Protein AF-A0A3S1CYQ1-F1 (afdb_monomer_lite)

Structure (mmCIF, N/CA/C/O backbone):
data_AF-A0A3S1CYQ1-F1
#
_entry.id   AF-A0A3S1CYQ1-F1
#
loop_
_atom_site.group_PDB
_atom_site.id
_atom_site.type_symbol
_atom_site.label_atom_id
_atom_site.label_alt_id
_atom_site.label_comp_id
_atom_site.label_asym_id
_atom_site.label_entity_id
_atom_site.label_seq_id
_atom_site.pdbx_PDB_ins_code
_atom_site.Cartn_x
_atom_site.Cartn_y
_atom_site.Cartn_z
_atom_site.occupancy
_atom_site.B_iso_or_equiv
_atom_site.auth_seq_id
_atom_site.auth_comp_id
_atom_site.auth_asym_id
_atom_site.auth_atom_id
_atom_site.pdbx_PDB_model_num
ATOM 1 N N . MET A 1 1 ? 22.800 6.037 -14.193 1.00 47.75 1 MET A N 1
ATOM 2 C CA . MET A 1 1 ? 22.039 6.746 -13.148 1.00 47.75 1 MET A CA 1
ATOM 3 C C . MET A 1 1 ? 20.587 6.392 -13.404 1.00 47.75 1 MET A C 1
ATOM 5 O O . MET A 1 1 ? 20.158 6.489 -14.543 1.00 47.75 1 MET A O 1
ATOM 9 N N . ASN A 1 2 ? 19.905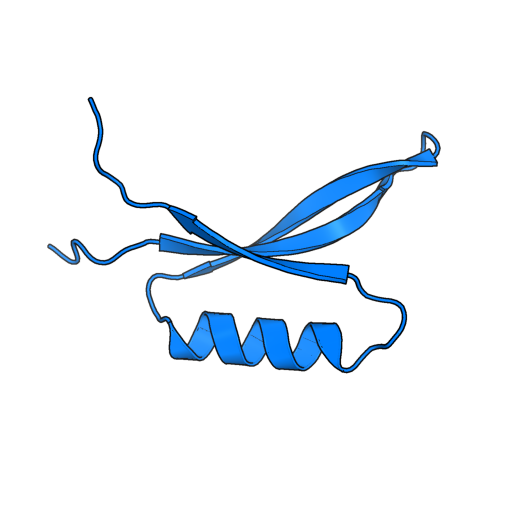 5.776 -12.436 1.00 53.03 2 ASN A N 1
ATOM 10 C CA . ASN A 1 2 ? 18.482 5.464 -12.590 1.00 53.03 2 ASN A CA 1
ATOM 11 C C . ASN A 1 2 ? 17.723 6.726 -12.162 1.00 53.03 2 ASN A C 1
ATOM 13 O O . ASN A 1 2 ? 17.483 6.910 -10.973 1.00 53.03 2 ASN A O 1
ATOM 17 N N . ASP A 1 3 ? 17.445 7.623 -13.103 1.00 66.25 3 ASP A N 1
ATOM 18 C CA . ASP A 1 3 ? 16.733 8.896 -12.891 1.00 66.25 3 ASP A CA 1
ATOM 19 C C . ASP A 1 3 ? 15.205 8.731 -13.021 1.00 66.25 3 ASP A C 1
ATOM 21 O O . ASP A 1 3 ? 14.490 9.648 -13.408 1.00 66.25 3 ASP A O 1
ATOM 25 N N . GLY A 1 4 ? 14.692 7.529 -12.743 1.00 75.06 4 GLY A N 1
ATOM 26 C CA . GLY A 1 4 ? 13.257 7.261 -12.736 1.00 75.06 4 GLY A CA 1
ATOM 27 C C . GLY A 1 4 ? 12.562 7.842 -11.497 1.00 75.06 4 GLY A C 1
ATOM 28 O O . GLY A 1 4 ? 13.212 8.010 -10.454 1.00 75.06 4 GLY A O 1
ATOM 29 N N . PRO A 1 5 ? 11.250 8.124 -11.584 1.00 88.25 5 PRO A N 1
ATOM 30 C CA . PRO A 1 5 ? 10.465 8.560 -10.436 1.00 88.25 5 PRO A CA 1
ATOM 31 C C . PRO A 1 5 ? 10.518 7.523 -9.306 1.00 88.25 5 PRO A C 1
ATOM 33 O O . PRO A 1 5 ? 10.599 6.317 -9.545 1.00 88.25 5 PRO A O 1
ATOM 36 N N . LEU A 1 6 ? 10.480 7.997 -8.060 1.00 91.62 6 LEU A N 1
ATOM 37 C CA . LEU A 1 6 ? 10.342 7.126 -6.897 1.00 91.62 6 LEU A CA 1
ATOM 38 C C . LEU A 1 6 ? 8.855 6.966 -6.578 1.00 91.62 6 LEU A C 1
ATOM 40 O O . LEU A 1 6 ? 8.189 7.937 -6.231 1.00 91.62 6 LEU A O 1
ATOM 44 N N . TYR A 1 7 ? 8.353 5.744 -6.662 1.00 93.94 7 TYR A N 1
ATOM 45 C CA . TYR A 1 7 ? 7.003 5.385 -6.256 1.00 93.94 7 TYR A CA 1
ATOM 46 C C . TYR A 1 7 ? 7.006 4.998 -4.781 1.00 93.94 7 TYR A C 1
ATOM 48 O O . TYR A 1 7 ? 7.718 4.082 -4.366 1.00 93.94 7 TYR A O 1
ATOM 56 N N . VAL A 1 8 ? 6.207 5.696 -3.982 1.00 95.38 8 VAL A N 1
ATOM 57 C CA . VAL A 1 8 ? 6.031 5.425 -2.557 1.00 95.38 8 VAL A CA 1
ATOM 58 C C . VAL A 1 8 ? 4.612 4.933 -2.328 1.00 95.38 8 VAL A C 1
ATOM 60 O O . VAL A 1 8 ? 3.650 5.657 -2.577 1.00 95.38 8 VAL A O 1
ATOM 63 N N . VAL A 1 9 ? 4.471 3.700 -1.856 1.00 95.69 9 VAL A N 1
ATOM 64 C CA . VAL A 1 9 ? 3.177 3.129 -1.480 1.00 95.69 9 VAL A CA 1
ATOM 65 C C . VAL A 1 9 ? 2.963 3.376 0.004 1.00 95.69 9 VAL A C 1
ATOM 67 O O . VAL A 1 9 ? 3.753 2.919 0.834 1.00 95.69 9 VAL A O 1
ATOM 70 N N . SER A 1 10 ? 1.888 4.083 0.333 1.00 96.44 10 SER A N 1
ATOM 71 C CA . SER A 1 10 ? 1.530 4.445 1.702 1.00 96.44 10 SER A CA 1
ATOM 72 C C . SER A 1 10 ? 0.145 3.919 2.055 1.00 96.44 10 SER A C 1
ATOM 74 O O . SER A 1 10 ? -0.759 3.948 1.221 1.00 96.44 10 SER A O 1
ATOM 76 N N . VAL A 1 11 ? -0.049 3.508 3.305 1.00 95.06 11 VAL A N 1
ATOM 77 C CA . VAL A 1 11 ? -1.365 3.163 3.865 1.00 95.06 11 VAL A CA 1
ATOM 78 C C . VAL A 1 11 ? -1.780 4.168 4.922 1.00 95.06 11 VAL A C 1
ATOM 80 O O . VAL A 1 11 ? -0.935 4.754 5.597 1.00 95.06 11 VAL A O 1
ATOM 83 N N . LEU A 1 12 ? -3.082 4.391 5.052 1.00 94.62 12 LEU A N 1
ATOM 84 C CA . LEU A 1 12 ? -3.649 5.178 6.132 1.00 94.62 12 LEU A CA 1
ATOM 85 C C . LEU A 1 12 ? -3.778 4.283 7.358 1.00 94.62 12 LEU A C 1
ATOM 87 O O . LEU A 1 12 ? -4.542 3.321 7.349 1.00 94.62 12 LEU A O 1
ATOM 91 N N . GLU A 1 13 ? -3.070 4.629 8.420 1.00 92.44 13 GLU A N 1
ATOM 92 C CA . GLU A 1 13 ? -3.197 3.963 9.707 1.00 92.44 13 GLU A CA 1
ATOM 93 C C . GLU A 1 13 ? -3.722 4.923 10.770 1.00 92.44 13 GLU A C 1
ATOM 95 O O . GLU A 1 13 ? -3.502 6.138 10.720 1.00 92.44 13 GLU A O 1
ATOM 100 N N . ARG A 1 14 ? -4.440 4.366 11.747 1.00 92.12 14 ARG A N 1
ATOM 101 C CA . ARG A 1 14 ? -4.832 5.091 12.951 1.00 92.12 14 ARG A CA 1
ATOM 102 C C . ARG A 1 14 ? -3.725 4.939 13.989 1.00 92.12 14 ARG A C 1
ATOM 104 O O . ARG A 1 14 ? -3.448 3.836 14.444 1.00 92.12 14 ARG A O 1
ATOM 111 N N . LEU A 1 15 ? -3.128 6.061 14.363 1.00 90.38 15 LEU A N 1
ATOM 112 C CA . LEU A 1 15 ? -2.134 6.152 15.425 1.00 90.38 15 LEU A CA 1
ATOM 113 C C . LEU A 1 15 ? -2.785 5.965 16.803 1.00 90.38 15 LEU A C 1
ATOM 115 O O . LEU A 1 15 ? -3.996 6.137 16.956 1.00 90.38 15 LEU A O 1
ATOM 119 N N . GLU A 1 16 ? -1.965 5.696 17.821 1.00 88.81 16 GLU A N 1
ATOM 120 C CA . GLU A 1 16 ? -2.410 5.503 19.213 1.00 88.81 16 GLU A CA 1
ATOM 121 C C . GLU A 1 16 ? -3.191 6.708 19.774 1.00 88.81 16 GLU A C 1
ATOM 123 O O . GLU A 1 16 ? -4.122 6.534 20.551 1.00 88.81 16 GLU A O 1
ATOM 128 N N . ASP A 1 17 ? -2.889 7.926 19.307 1.00 90.25 17 ASP A N 1
ATOM 129 C CA . ASP A 1 17 ? -3.602 9.169 19.662 1.00 90.25 17 ASP A CA 1
ATOM 130 C C . ASP A 1 17 ? -4.954 9.330 18.922 1.00 90.25 17 ASP A C 1
ATOM 132 O O . ASP A 1 17 ? -5.594 10.376 18.977 1.00 90.25 17 ASP A O 1
ATOM 136 N N . GLY A 1 18 ? -5.384 8.325 18.149 1.00 90.62 18 GLY A N 1
ATOM 137 C CA . GLY A 1 18 ? -6.621 8.335 17.357 1.00 90.62 18 GLY A CA 1
ATOM 138 C C . GLY A 1 18 ? -6.536 9.095 16.027 1.00 90.62 18 GLY A C 1
ATOM 139 O O . GLY A 1 18 ? -7.478 9.048 15.229 1.00 90.62 18 GLY A O 1
ATOM 140 N N . ARG A 1 19 ? -5.412 9.767 15.750 1.00 93.00 19 ARG A N 1
ATOM 141 C CA . ARG A 1 19 ? -5.166 10.483 14.486 1.00 93.00 19 ARG A CA 1
ATOM 142 C C . ARG A 1 19 ? -4.912 9.512 13.342 1.00 93.00 19 ARG A C 1
ATOM 144 O O . ARG A 1 19 ? -4.309 8.463 13.535 1.00 93.00 19 ARG A O 1
ATOM 151 N N . LEU A 1 20 ? -5.326 9.899 12.142 1.00 93.75 20 LEU A N 1
ATOM 152 C CA . LEU A 1 20 ? -5.016 9.166 10.920 1.00 93.75 20 LEU A CA 1
ATOM 153 C C . LEU A 1 20 ? -3.734 9.726 10.302 1.00 93.75 20 LEU A C 1
ATOM 155 O O . LEU A 1 20 ? -3.613 10.941 10.131 1.00 93.75 20 LEU A O 1
ATOM 159 N N . ALA A 1 21 ? -2.792 8.850 9.969 1.00 93.94 21 ALA A N 1
ATOM 160 C CA . ALA A 1 21 ? -1.538 9.210 9.325 1.00 93.94 21 ALA A CA 1
ATOM 161 C C . ALA A 1 21 ? -1.224 8.248 8.179 1.00 93.94 21 ALA A C 1
ATOM 163 O O . ALA A 1 21 ? -1.546 7.065 8.234 1.00 93.94 21 ALA A O 1
ATOM 164 N N . TRP A 1 22 ? -0.592 8.774 7.134 1.00 93.88 22 TRP A N 1
ATOM 165 C CA . TRP A 1 22 ? -0.082 7.953 6.044 1.00 93.88 22 TRP A CA 1
ATOM 166 C C . TRP A 1 22 ? 1.286 7.401 6.431 1.00 93.88 22 TRP A C 1
ATOM 168 O O . TRP A 1 22 ? 2.208 8.176 6.694 1.00 93.88 22 TRP A O 1
ATOM 178 N N . ARG A 1 23 ? 1.426 6.077 6.440 1.00 92.94 23 ARG A N 1
ATOM 179 C CA . ARG A 1 23 ? 2.705 5.393 6.624 1.00 92.94 23 ARG A CA 1
ATOM 180 C C . ARG A 1 23 ? 3.167 4.790 5.310 1.00 92.94 23 ARG A C 1
ATOM 182 O O . ARG A 1 23 ? 2.446 4.002 4.705 1.00 92.94 23 ARG A O 1
ATOM 189 N N . GLY A 1 24 ? 4.390 5.125 4.909 1.00 93.19 24 GLY A N 1
ATOM 190 C CA . GLY A 1 24 ? 5.057 4.492 3.775 1.00 93.19 24 GLY A CA 1
ATOM 191 C C . GLY A 1 24 ? 5.415 3.040 4.090 1.00 93.19 24 GLY A C 1
ATOM 192 O O . GLY A 1 24 ? 6.065 2.766 5.100 1.00 93.19 24 GLY A O 1
ATOM 193 N N . LEU A 1 25 ? 4.988 2.121 3.228 1.00 93.81 25 LEU A N 1
ATOM 194 C CA . LEU A 1 25 ? 5.299 0.692 3.305 1.00 93.81 25 LEU A CA 1
ATOM 195 C C . LEU A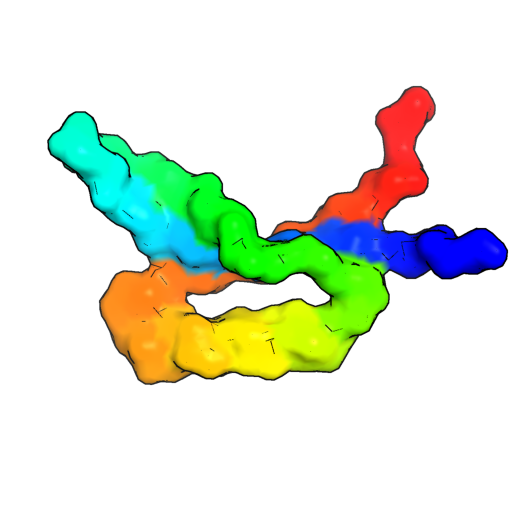 1 25 ? 6.410 0.293 2.337 1.00 93.81 25 LEU A C 1
ATOM 197 O O . LEU A 1 25 ? 7.248 -0.540 2.672 1.00 93.81 25 LEU A O 1
ATOM 201 N N . LEU A 1 26 ? 6.417 0.892 1.148 1.00 93.75 26 LEU A N 1
ATOM 202 C CA . LEU A 1 26 ? 7.368 0.586 0.087 1.00 93.75 26 LEU A CA 1
ATOM 203 C C . LEU A 1 26 ? 7.789 1.871 -0.612 1.00 93.75 26 LEU A C 1
ATOM 205 O O . LEU A 1 26 ? 6.949 2.715 -0.912 1.00 93.75 26 LEU A O 1
ATOM 209 N N . SER A 1 27 ? 9.078 1.969 -0.919 1.00 93.31 27 SER A N 1
ATOM 210 C CA . SER A 1 27 ? 9.646 3.003 -1.778 1.00 93.31 27 SER A CA 1
ATOM 211 C C . SER A 1 27 ? 10.460 2.309 -2.859 1.00 93.31 27 SER A C 1
ATOM 213 O O . SER A 1 27 ? 11.523 1.761 -2.570 1.00 93.31 27 SER A O 1
ATOM 215 N N . THR A 1 28 ? 9.965 2.314 -4.091 1.00 92.62 28 THR A N 1
ATOM 216 C CA . THR A 1 28 ? 10.565 1.588 -5.213 1.00 92.62 28 THR A CA 1
ATOM 217 C C . THR A 1 28 ? 10.613 2.465 -6.458 1.00 92.62 28 THR A C 1
ATOM 219 O O . THR A 1 28 ? 9.846 3.412 -6.604 1.00 92.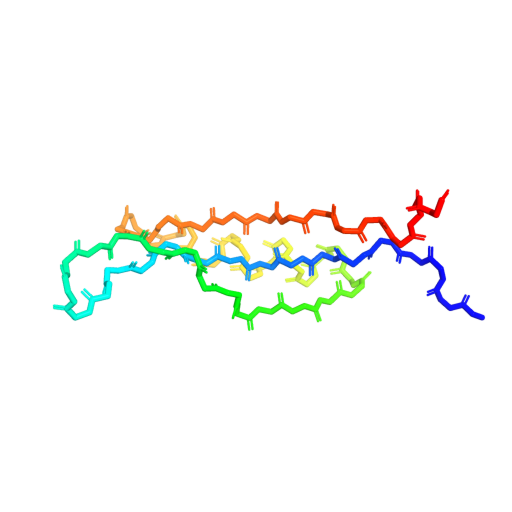62 28 THR A O 1
ATOM 222 N N . ARG A 1 29 ? 11.560 2.196 -7.356 1.00 91.12 29 ARG A N 1
ATOM 223 C CA . ARG A 1 29 ? 11.609 2.844 -8.681 1.00 91.12 29 ARG A CA 1
ATOM 224 C C . ARG A 1 29 ? 10.921 2.002 -9.753 1.00 91.12 29 ARG A C 1
ATOM 226 O O . ARG A 1 29 ? 10.834 2.437 -10.897 1.00 91.12 29 ARG A O 1
ATOM 233 N N . ASP A 1 30 ? 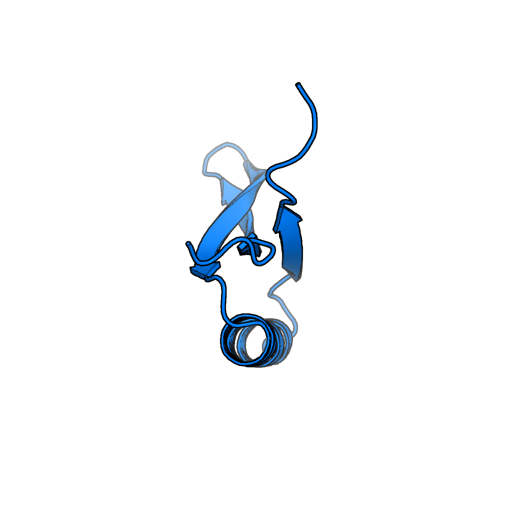10.456 0.816 -9.375 1.00 92.25 30 ASP A N 1
ATOM 234 C CA . ASP A 1 30 ? 9.687 -0.075 -10.225 1.00 92.25 30 ASP A CA 1
ATOM 235 C C . ASP A 1 30 ? 8.190 0.244 -10.085 1.00 92.25 30 ASP A C 1
ATOM 237 O O . ASP A 1 30 ? 7.600 0.131 -9.009 1.00 92.25 30 ASP A O 1
ATOM 241 N N . GLU A 1 31 ? 7.577 0.701 -11.175 1.00 92.44 31 GLU A N 1
ATOM 242 C CA . GLU A 1 31 ? 6.157 1.053 -11.182 1.00 92.44 31 GLU A CA 1
ATOM 243 C C . GLU A 1 31 ? 5.260 -0.182 -10.999 1.00 92.44 31 GLU A C 1
ATOM 245 O O . GLU A 1 31 ? 4.230 -0.099 -10.323 1.00 92.44 31 GLU A O 1
ATOM 250 N N . GLU A 1 32 ? 5.631 -1.323 -11.586 1.00 94.31 32 GLU A N 1
ATOM 251 C CA . GLU A 1 32 ? 4.832 -2.547 -11.513 1.00 94.31 32 GLU A CA 1
ATOM 252 C C . GLU A 1 32 ? 4.836 -3.111 -10.094 1.00 94.31 32 GLU A C 1
ATOM 254 O O . GLU A 1 32 ? 3.785 -3.508 -9.592 1.00 94.31 32 GLU A O 1
ATOM 259 N N . GLU A 1 33 ? 5.977 -3.058 -9.407 1.00 94.44 33 GLU A N 1
ATOM 260 C CA . GLU A 1 33 ? 6.089 -3.455 -8.001 1.00 94.44 33 GLU A CA 1
ATOM 261 C C . GLU A 1 33 ? 5.213 -2.574 -7.092 1.00 94.44 33 GLU A C 1
ATOM 263 O O . GLU A 1 33 ? 4.462 -3.085 -6.253 1.00 94.44 33 GLU A O 1
ATOM 268 N N . ALA A 1 34 ? 5.231 -1.251 -7.297 1.00 94.81 34 ALA A N 1
ATOM 269 C CA . ALA A 1 34 ? 4.380 -0.326 -6.548 1.00 94.81 34 ALA A CA 1
ATOM 270 C C . ALA A 1 34 ? 2.885 -0.582 -6.800 1.00 94.81 34 ALA A C 1
ATOM 272 O O . ALA A 1 34 ? 2.086 -0.592 -5.857 1.00 94.81 34 ALA A O 1
ATOM 273 N N . LYS A 1 35 ? 2.500 -0.820 -8.061 1.00 94.94 35 LYS A N 1
ATOM 274 C CA . LYS A 1 35 ? 1.121 -1.154 -8.447 1.00 94.94 35 LYS A CA 1
ATOM 275 C C . LYS A 1 35 ? 0.680 -2.499 -7.878 1.00 94.94 35 LYS A C 1
ATOM 277 O O . LYS A 1 35 ? -0.442 -2.592 -7.388 1.00 94.94 35 LYS A O 1
ATOM 282 N N . ALA A 1 36 ? 1.540 -3.515 -7.899 1.00 95.62 36 ALA A N 1
ATOM 283 C CA . ALA A 1 36 ? 1.238 -4.839 -7.363 1.00 95.62 36 ALA A CA 1
ATOM 284 C C . ALA A 1 36 ? 0.981 -4.791 -5.850 1.00 95.62 36 ALA A C 1
ATOM 286 O O . ALA A 1 36 ? -0.009 -5.355 -5.370 1.00 9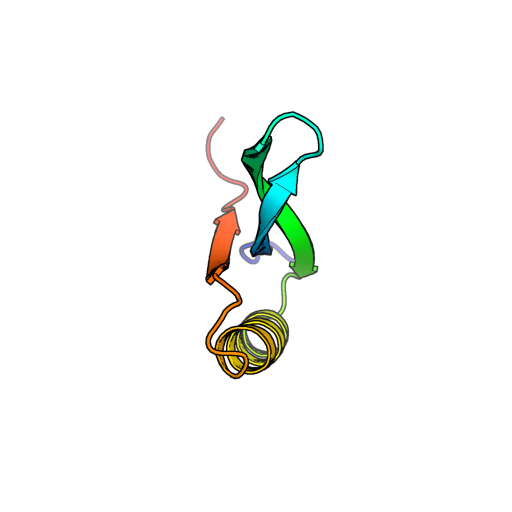5.62 36 ALA A O 1
ATOM 287 N N . LEU A 1 37 ? 1.820 -4.066 -5.099 1.00 94.19 37 LEU A N 1
ATOM 288 C CA . LEU A 1 37 ? 1.600 -3.872 -3.668 1.00 94.19 37 LEU A CA 1
ATOM 289 C C . LEU A 1 37 ? 0.323 -3.068 -3.405 1.00 94.19 37 LEU A C 1
ATOM 291 O O . LEU A 1 37 ? -0.487 -3.468 -2.574 1.00 94.19 37 LEU A O 1
ATOM 295 N N . HIS A 1 38 ? 0.111 -1.960 -4.118 1.00 94.81 38 HIS A N 1
ATOM 296 C CA . HIS A 1 38 ? -1.096 -1.146 -3.956 1.00 94.81 38 HIS A CA 1
ATOM 297 C C . HIS A 1 38 ? -2.374 -1.938 -4.237 1.00 94.81 38 HIS A C 1
ATOM 299 O O . HIS A 1 38 ? -3.285 -1.901 -3.415 1.00 94.81 38 HIS A O 1
ATOM 305 N N . ALA A 1 39 ? -2.408 -2.706 -5.329 1.00 94.12 39 ALA A N 1
ATOM 306 C CA . ALA A 1 39 ? -3.521 -3.585 -5.680 1.00 94.12 39 ALA A CA 1
ATOM 307 C C . ALA A 1 39 ? -3.794 -4.630 -4.589 1.00 94.12 39 ALA A C 1
ATOM 309 O O . ALA A 1 39 ? -4.949 -4.883 -4.258 1.00 94.12 39 ALA A O 1
ATOM 310 N N . SER A 1 40 ? -2.733 -5.193 -4.003 1.00 93.38 40 SER A N 1
ATOM 311 C CA . SER A 1 40 ? -2.852 -6.143 -2.892 1.00 93.38 40 SER A CA 1
ATOM 312 C C . SER A 1 40 ? -3.420 -5.481 -1.636 1.00 93.38 40 SER A C 1
ATOM 314 O O . SER A 1 40 ? -4.221 -6.089 -0.943 1.00 93.38 40 SER A O 1
ATOM 316 N N . LEU A 1 41 ? -3.050 -4.227 -1.360 1.00 92.06 41 LEU A N 1
ATOM 317 C CA . LEU A 1 41 ? -3.526 -3.485 -0.191 1.00 92.06 41 LEU A CA 1
ATOM 318 C C . LEU A 1 41 ? -4.985 -3.039 -0.324 1.00 92.06 41 LEU A C 1
ATOM 320 O O . LEU A 1 41 ? -5.724 -3.127 0.642 1.00 92.06 41 LEU A O 1
ATOM 324 N N . ILE A 1 42 ? -5.415 -2.560 -1.495 1.00 91.50 42 ILE A N 1
ATOM 325 C CA . ILE A 1 42 ? -6.815 -2.138 -1.702 1.00 91.50 42 ILE A CA 1
ATOM 326 C C . ILE A 1 42 ? -7.785 -3.316 -1.869 1.00 91.50 42 ILE A C 1
ATOM 328 O O . ILE A 1 42 ? -8.992 -3.094 -1.946 1.00 91.50 42 ILE A O 1
ATOM 332 N N . ALA A 1 43 ? -7.270 -4.547 -1.982 1.00 91.38 43 ALA A N 1
ATOM 333 C CA . ALA A 1 43 ? -8.092 -5.752 -1.965 1.00 91.38 43 ALA A CA 1
ATOM 334 C C . ALA A 1 43 ? -8.726 -5.983 -0.582 1.00 91.38 43 ALA A C 1
ATOM 336 O O . ALA A 1 43 ? -9.807 -6.564 -0.498 1.00 91.38 43 ALA A O 1
ATOM 337 N N . ASP A 1 44 ? -8.096 -5.482 0.483 1.00 88.62 44 ASP A N 1
ATOM 338 C CA . ASP A 1 44 ? -8.696 -5.369 1.807 1.00 88.62 44 ASP A CA 1
ATOM 339 C C . ASP A 1 44 ? -9.599 -4.121 1.862 1.00 88.62 44 ASP A C 1
ATOM 341 O O . ASP A 1 44 ? -9.119 -2.988 1.835 1.00 88.62 44 ASP A O 1
ATOM 345 N N . GLU A 1 45 ? -10.921 -4.312 1.973 1.00 81.25 45 GLU A N 1
ATOM 346 C CA . GLU A 1 45 ? -11.920 -3.220 1.947 1.00 81.25 45 GLU A CA 1
ATOM 347 C C . GLU A 1 45 ? -11.704 -2.136 3.025 1.00 81.25 45 GLU A C 1
ATOM 349 O O . GLU A 1 45 ? -12.125 -0.986 2.852 1.00 81.25 45 GLU A O 1
ATOM 354 N N . ASP A 1 46 ? -11.033 -2.481 4.126 1.00 87.00 46 ASP A N 1
ATOM 355 C CA . ASP A 1 46 ? -10.760 -1.576 5.248 1.00 87.00 46 ASP A CA 1
ATOM 356 C C . ASP A 1 46 ? -9.461 -0.764 5.069 1.00 87.00 46 ASP A C 1
ATOM 358 O O . ASP A 1 46 ? -9.265 0.278 5.701 1.00 87.00 46 ASP A O 1
ATOM 362 N N . VAL A 1 47 ? -8.576 -1.180 4.157 1.00 90.44 47 VAL A N 1
ATOM 363 C CA . VAL A 1 47 ? -7.264 -0.556 3.976 1.00 90.44 47 VAL A CA 1
ATOM 364 C C . VAL A 1 47 ? -7.348 0.570 2.949 1.00 90.44 47 VAL A C 1
ATOM 366 O O . VAL A 1 47 ? -7.630 0.384 1.765 1.00 90.44 47 VAL A O 1
ATOM 369 N N . LYS A 1 48 ? -7.034 1.793 3.384 1.00 93.56 48 LYS A N 1
ATOM 370 C CA . LYS A 1 48 ? -6.822 2.920 2.466 1.00 93.56 48 LYS A CA 1
ATOM 371 C C . LYS A 1 48 ? -5.349 2.969 2.080 1.00 93.56 48 LYS A C 1
ATOM 373 O O . LYS A 1 48 ? -4.523 3.369 2.892 1.00 93.56 48 LYS A O 1
ATOM 378 N N . ALA A 1 49 ? -5.027 2.613 0.840 1.00 94.75 49 ALA A N 1
ATOM 379 C CA . ALA A 1 49 ? -3.678 2.717 0.287 1.00 94.75 49 ALA A CA 1
ATOM 380 C C . ALA A 1 49 ? -3.601 3.759 -0.839 1.00 94.75 49 ALA A C 1
ATOM 382 O O . ALA A 1 49 ? -4.557 3.950 -1.596 1.00 94.75 49 ALA A O 1
ATOM 383 N N . ARG A 1 50 ? -2.445 4.410 -0.988 1.00 95.31 50 ARG A N 1
ATOM 384 C CA . ARG A 1 50 ? -2.143 5.338 -2.086 1.00 95.31 50 ARG A CA 1
ATOM 385 C C . ARG A 1 50 ? -0.731 5.121 -2.619 1.00 95.31 50 ARG A C 1
ATOM 387 O O . ARG A 1 50 ? 0.144 4.687 -1.876 1.00 95.31 50 ARG A O 1
ATOM 394 N N . ILE A 1 51 ? -0.521 5.477 -3.883 1.00 95.25 51 ILE A N 1
ATOM 395 C CA . ILE A 1 51 ? 0.805 5.563 -4.503 1.00 95.25 51 ILE A CA 1
ATOM 396 C C . ILE A 1 51 ? 1.135 7.042 -4.698 1.00 95.25 51 ILE A C 1
ATOM 398 O O . ILE A 1 51 ? 0.346 7.786 -5.281 1.00 95.25 51 ILE A O 1
ATOM 402 N N . GLU A 1 52 ? 2.290 7.467 -4.207 1.00 94.44 52 GLU A N 1
ATOM 403 C CA . GLU A 1 52 ? 2.840 8.807 -4.384 1.00 94.44 52 GLU A CA 1
ATOM 404 C C . GLU A 1 52 ? 4.038 8.734 -5.329 1.00 94.44 52 GLU A C 1
ATOM 406 O O . GLU A 1 52 ? 4.936 7.917 -5.139 1.00 94.44 52 GLU A O 1
ATOM 411 N N . VAL A 1 53 ? 4.053 9.589 -6.349 1.00 92.44 53 VAL A N 1
ATOM 412 C CA . VAL A 1 53 ? 5.169 9.689 -7.293 1.00 92.44 53 VAL A CA 1
ATOM 413 C C . VAL A 1 53 ? 6.042 10.858 -6.861 1.00 92.44 53 VAL A C 1
ATOM 415 O O . VAL A 1 53 ? 5.638 12.016 -6.949 1.00 92.44 53 VAL A O 1
ATOM 418 N N . VAL A 1 54 ? 7.233 10.553 -6.356 1.00 88.94 54 VAL A N 1
ATOM 419 C CA . VAL A 1 54 ? 8.228 11.544 -5.952 1.00 88.94 54 VAL A CA 1
ATOM 420 C C . VAL A 1 54 ? 9.226 11.699 -7.089 1.00 88.94 54 VAL A C 1
ATOM 422 O O . VAL A 1 54 ? 10.155 10.905 -7.258 1.00 88.94 54 VAL A O 1
ATOM 425 N N . GLU A 1 55 ? 9.030 12.743 -7.884 1.00 82.75 55 GLU A N 1
ATOM 426 C CA . GLU A 1 55 ? 10.018 13.172 -8.864 1.00 82.75 55 GLU A CA 1
ATOM 427 C C . GLU A 1 55 ? 11.156 13.886 -8.118 1.00 82.75 55 GLU A C 1
ATOM 429 O O . GLU A 1 55 ? 10.948 14.923 -7.482 1.00 82.75 55 GLU A O 1
ATOM 434 N N . GLN A 1 56 ? 12.376 13.337 -8.153 1.00 66.44 56 GLN A N 1
ATOM 435 C CA . GLN A 1 56 ? 13.562 14.059 -7.680 1.00 66.44 56 GLN A CA 1
ATOM 436 C C . GLN A 1 56 ? 13.861 15.204 -8.657 1.00 66.44 56 GLN A C 1
ATOM 438 O O . GLN A 1 56 ? 14.702 15.076 -9.539 1.00 66.44 56 GLN A O 1
ATOM 443 N N . GLY A 1 57 ? 13.140 16.320 -8.542 1.00 63.75 57 GLY A N 1
ATOM 444 C CA . GLY A 1 57 ? 13.225 17.363 -9.560 1.00 63.75 57 GLY A CA 1
ATOM 445 C C . GLY A 1 57 ? 12.484 18.655 -9.249 1.00 63.75 57 GLY A C 1
ATOM 446 O O . GLY A 1 57 ? 11.626 19.060 -10.024 1.00 63.75 57 GLY A O 1
ATOM 447 N N . LYS A 1 58 ? 12.848 19.345 -8.161 1.00 45.25 58 LYS A N 1
ATOM 448 C CA . LYS A 1 58 ? 12.837 20.820 -8.125 1.00 45.25 58 LYS A CA 1
ATOM 449 C C . LYS A 1 58 ? 13.662 21.345 -6.947 1.00 45.25 58 LYS A C 1
ATOM 451 O O . LYS A 1 58 ? 13.196 21.381 -5.812 1.00 45.25 58 LYS A O 1
ATOM 456 N N . ARG A 1 59 ? 14.918 21.691 -7.238 1.00 46.28 59 ARG A N 1
ATOM 457 C CA . ARG A 1 59 ? 15.629 22.770 -6.541 1.00 46.28 59 ARG A CA 1
ATOM 458 C C . ARG A 1 59 ? 15.187 24.098 -7.138 1.00 46.28 59 ARG A C 1
ATOM 460 O O . ARG A 1 59 ? 14.895 24.099 -8.355 1.00 46.28 59 ARG A O 1
#

Secondary structure (DSSP, 8-state):
---PPEEEEEEEEE-TTS-EEEEEEEEES-HHHHHHHHHHHHTSTT--EEEEEE-S---

pLDDT: mean 87.79, std 12.74, range [45.25, 96.44]

Foldseek 3Di:
DLQAWWKWKWKWDQDPVRDTDTDTDDIDSDPVVSVVVQVVQVVPVPI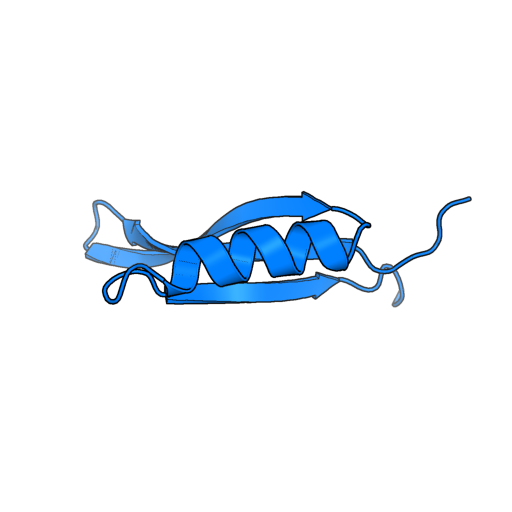DMDIDTHRPDDD

Sequence (59 aa):
MNDGPLYVVSVLERLEDGRLAWRGLLSTRDEEEAKALHASLIADEDVKARIEVVEQGKR

Radius of gyration: 13.06 Å; chains: 1; bounding box: 34×29×33 Å